Protein AF-A0A6A9QRQ8-F1 (afdb_monomer_lite)

Sequence (62 aa):
MDDLRAKNVITFTDVGECTNCGVYGPYEFVFWSSHTRRIYGFCSLKCFREWLRTTRAIYPKR

Structure (mmCIF, N/CA/C/O backbone):
data_AF-A0A6A9QRQ8-F1
#
_entry.id   AF-A0A6A9QRQ8-F1
#
loop_
_atom_site.group_PDB
_atom_site.id
_atom_site.type_symbol
_atom_site.label_atom_id
_atom_site.label_alt_id
_atom_site.label_comp_id
_atom_site.label_asym_id
_atom_site.label_entity_id
_atom_site.label_seq_id
_atom_site.pdbx_PDB_ins_code
_atom_site.Cartn_x
_atom_site.Cartn_y
_atom_site.Cartn_z
_atom_site.occupancy
_atom_site.B_iso_or_equiv
_atom_site.auth_seq_id
_atom_site.auth_comp_id
_atom_site.auth_asym_id
_atom_site.auth_atom_id
_atom_site.pdbx_PDB_model_num
ATOM 1 N N . MET A 1 1 ? 21.689 6.548 24.128 1.00 38.19 1 MET A N 1
ATOM 2 C CA . MET A 1 1 ? 20.926 5.324 23.791 1.00 38.19 1 MET A CA 1
ATOM 3 C C . MET A 1 1 ? 19.815 5.808 22.875 1.00 38.19 1 MET A C 1
ATOM 5 O O . MET A 1 1 ? 18.699 6.038 23.314 1.00 38.19 1 MET A O 1
ATOM 9 N N . ASP A 1 2 ? 20.194 6.138 21.640 1.00 41.88 2 ASP A N 1
ATOM 10 C CA . ASP A 1 2 ? 19.371 6.870 20.670 1.00 41.88 2 ASP A CA 1
ATOM 11 C C . ASP A 1 2 ? 18.807 5.890 19.642 1.00 41.88 2 ASP A C 1
ATOM 13 O O . ASP A 1 2 ? 19.225 5.846 18.490 1.00 41.88 2 ASP A O 1
ATOM 17 N N . ASP A 1 3 ? 17.863 5.072 20.099 1.00 43.03 3 ASP A N 1
ATOM 18 C CA . ASP A 1 3 ? 17.266 3.972 19.333 1.00 43.03 3 ASP A CA 1
ATOM 19 C C . ASP A 1 3 ? 15.784 4.251 19.024 1.00 43.03 3 ASP A C 1
ATOM 21 O O . ASP A 1 3 ? 14.876 3.518 19.405 1.00 43.03 3 ASP A O 1
ATOM 25 N N . LEU A 1 4 ? 15.505 5.391 18.378 1.00 39.53 4 LEU A N 1
ATOM 26 C CA . LEU A 1 4 ? 14.127 5.814 18.060 1.00 39.53 4 LEU A CA 1
ATOM 27 C C . LEU A 1 4 ? 13.933 6.347 16.630 1.00 39.53 4 LEU A C 1
ATOM 29 O O . LEU A 1 4 ? 12.892 6.931 16.319 1.00 39.53 4 LEU A O 1
ATOM 33 N N . ARG A 1 5 ? 14.896 6.113 15.725 1.00 41.12 5 ARG A N 1
ATOM 34 C CA . ARG A 1 5 ? 14.791 6.494 14.299 1.00 41.12 5 ARG A CA 1
ATOM 35 C C . ARG A 1 5 ? 14.527 5.347 13.322 1.00 41.12 5 ARG A C 1
ATOM 37 O O . ARG A 1 5 ? 14.386 5.604 12.131 1.00 41.12 5 ARG A O 1
ATOM 44 N N . ALA A 1 6 ? 14.327 4.126 13.804 1.00 42.25 6 ALA A N 1
ATOM 45 C CA . ALA A 1 6 ? 13.828 3.018 12.993 1.00 42.25 6 ALA A CA 1
ATOM 46 C C . ALA A 1 6 ? 12.289 2.941 13.056 1.00 42.25 6 ALA A C 1
ATOM 48 O O . ALA A 1 6 ? 11.721 1.995 13.592 1.00 42.25 6 ALA A O 1
ATOM 49 N N . LYS A 1 7 ? 11.568 3.934 12.515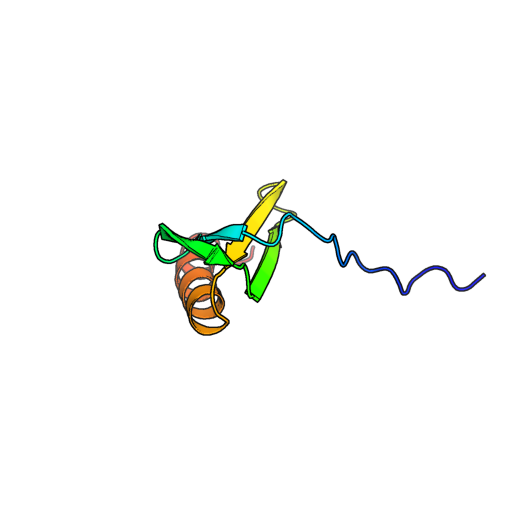 1.00 41.03 7 LYS A N 1
ATOM 50 C CA . LYS A 1 7 ? 10.129 3.753 12.237 1.00 41.03 7 LYS A CA 1
ATOM 51 C C . LYS A 1 7 ? 9.963 3.012 10.908 1.00 41.03 7 LYS A C 1
ATOM 53 O O . LYS A 1 7 ? 9.630 3.611 9.896 1.00 41.03 7 LYS A O 1
ATOM 58 N N . ASN A 1 8 ? 10.208 1.702 10.968 1.00 41.03 8 ASN A N 1
ATOM 59 C CA . ASN A 1 8 ? 9.610 0.659 10.130 1.00 41.03 8 ASN A CA 1
ATOM 60 C C . ASN A 1 8 ? 9.583 0.926 8.615 1.00 41.03 8 ASN A C 1
ATOM 62 O O . ASN A 1 8 ? 8.516 0.928 8.003 1.00 41.03 8 ASN A O 1
ATOM 66 N N . VAL A 1 9 ? 10.754 1.067 7.993 1.00 39.16 9 VAL A N 1
ATOM 67 C CA . VAL A 1 9 ? 10.890 0.705 6.575 1.00 39.1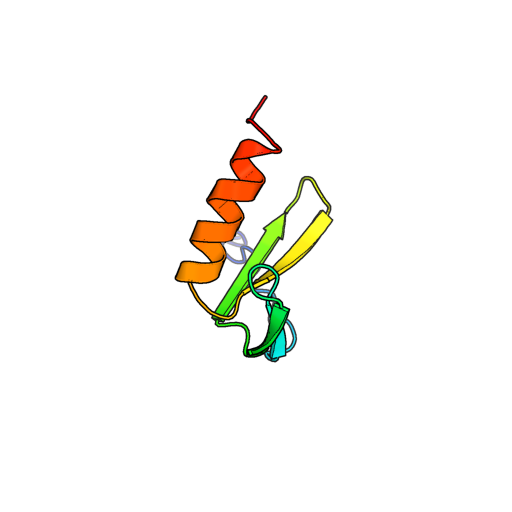6 9 VAL A CA 1
ATOM 68 C C . VAL A 1 9 ? 10.989 -0.818 6.541 1.00 39.16 9 VAL A C 1
ATOM 70 O O . VAL A 1 9 ? 12.071 -1.379 6.673 1.00 39.16 9 VAL A O 1
ATOM 73 N N . ILE A 1 10 ? 9.841 -1.494 6.490 1.00 47.44 10 ILE A N 1
ATOM 74 C CA . ILE A 1 10 ? 9.809 -2.942 6.281 1.00 47.44 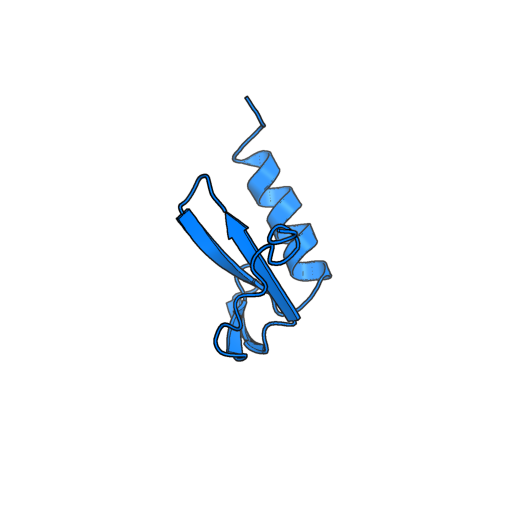10 ILE A CA 1
ATOM 75 C C . ILE A 1 10 ? 9.875 -3.154 4.770 1.00 47.44 10 ILE A C 1
ATOM 77 O O . ILE A 1 10 ? 8.931 -2.819 4.056 1.00 47.44 10 ILE A O 1
ATOM 81 N N . THR A 1 11 ? 11.006 -3.662 4.289 1.00 41.56 11 THR A N 1
ATOM 82 C CA . THR A 1 11 ? 11.206 -4.109 2.908 1.00 41.56 11 THR A CA 1
ATOM 83 C C . THR A 1 11 ? 10.350 -5.351 2.663 1.00 41.56 11 THR A C 1
ATOM 85 O O . THR A 1 11 ? 10.763 -6.480 2.913 1.00 41.56 11 THR A O 1
ATOM 88 N N . PHE A 1 12 ? 9.104 -5.137 2.241 1.00 50.28 12 PHE A N 1
ATOM 89 C CA . PHE A 1 12 ? 8.248 -6.195 1.710 1.00 50.28 12 PHE A CA 1
ATOM 90 C C . PHE A 1 12 ? 8.613 -6.450 0.250 1.00 50.28 12 PHE A C 1
ATOM 92 O O . PHE A 1 12 ? 9.064 -5.535 -0.428 1.00 50.28 12 PHE A O 1
ATOM 99 N N . THR A 1 13 ? 8.424 -7.691 -0.209 1.00 54.50 13 THR A N 1
ATOM 100 C CA . THR A 1 13 ? 8.581 -8.119 -1.607 1.00 54.50 13 THR A CA 1
ATOM 101 C C . THR A 1 13 ? 8.182 -7.009 -2.570 1.00 54.50 13 THR A C 1
ATOM 103 O O . THR A 1 13 ? 7.034 -6.565 -2.537 1.00 54.50 13 THR A O 1
ATOM 106 N N . ASP A 1 14 ? 9.131 -6.591 -3.411 1.00 71.75 14 ASP A N 1
ATOM 107 C CA . ASP A 1 14 ? 9.022 -5.414 -4.279 1.00 71.75 14 ASP A CA 1
ATOM 108 C C . ASP A 1 14 ? 7.852 -5.478 -5.266 1.00 71.75 14 ASP A C 1
ATOM 110 O O . ASP A 1 14 ? 7.610 -4.485 -5.935 1.00 71.75 14 ASP A O 1
ATOM 114 N N . VAL A 1 15 ? 7.129 -6.603 -5.367 1.00 80.38 15 VAL A N 1
ATOM 115 C CA . VAL A 1 15 ? 6.029 -6.840 -6.307 1.00 80.38 15 VAL A CA 1
ATOM 116 C C . VAL A 1 15 ? 4.794 -7.451 -5.636 1.00 80.38 15 VAL A C 1
ATOM 118 O O . VAL A 1 15 ? 4.892 -8.288 -4.736 1.00 80.38 15 VAL A O 1
ATOM 121 N N . GLY A 1 16 ? 3.614 -7.061 -6.109 1.00 88.62 16 GLY A N 1
ATOM 122 C CA . GLY A 1 16 ? 2.327 -7.633 -5.730 1.00 88.62 16 GLY A CA 1
ATOM 123 C C . GLY A 1 16 ? 1.153 -6.885 -6.367 1.00 88.62 16 GLY A C 1
ATOM 124 O O . GLY A 1 16 ? 1.339 -6.063 -7.262 1.00 88.62 16 GLY A O 1
ATOM 125 N N . GLU A 1 17 ? -0.071 -7.181 -5.939 1.00 92.56 17 GLU A N 1
ATOM 126 C CA . GLU A 1 17 ? -1.278 -6.550 -6.478 1.00 92.56 17 GLU A CA 1
ATOM 127 C C . GLU A 1 17 ? -1.547 -5.183 -5.829 1.00 92.56 17 GLU A C 1
ATOM 129 O O . GLU A 1 17 ? -1.688 -5.063 -4.610 1.00 92.56 17 GLU A O 1
ATOM 134 N N . CYS A 1 18 ? -1.634 -4.121 -6.635 1.00 92.62 18 CYS A N 1
ATOM 135 C CA . CYS A 1 18 ? -1.933 -2.790 -6.124 1.00 92.62 18 CYS A CA 1
ATOM 136 C C . CYS A 1 18 ? -3.327 -2.733 -5.486 1.00 92.62 18 CYS A C 1
ATOM 138 O O . CYS A 1 18 ? -4.341 -2.908 -6.153 1.00 92.62 18 CYS A O 1
ATOM 140 N N . THR A 1 19 ? -3.376 -2.323 -4.219 1.00 93.06 19 THR A N 1
ATOM 141 C CA . THR A 1 19 ? -4.604 -2.199 -3.416 1.00 93.06 19 THR A CA 1
ATOM 142 C C . THR A 1 19 ? -5.686 -1.326 -4.071 1.00 93.06 19 THR A C 1
ATOM 144 O O . THR A 1 19 ? -6.871 -1.540 -3.837 1.00 93.06 19 THR A O 1
ATOM 147 N N . ASN A 1 20 ? -5.299 -0.306 -4.845 1.00 94.25 20 ASN A N 1
ATOM 148 C CA . ASN A 1 20 ? -6.250 0.634 -5.446 1.00 94.25 20 ASN A CA 1
ATOM 149 C C . ASN A 1 20 ? -6.779 0.163 -6.806 1.00 94.25 20 ASN A C 1
ATOM 151 O O . ASN A 1 20 ? -7.973 0.271 -7.057 1.00 94.25 20 ASN A O 1
ATOM 155 N N . CYS A 1 21 ? -5.897 -0.302 -7.698 1.00 94.00 21 CYS A N 1
ATOM 156 C CA . CYS A 1 21 ? -6.243 -0.576 -9.097 1.00 94.00 21 CYS A CA 1
ATOM 157 C C . CYS A 1 21 ? -6.173 -2.057 -9.502 1.00 94.00 21 CYS A C 1
ATOM 159 O O . CYS A 1 21 ? -6.499 -2.363 -10.644 1.00 94.00 21 CYS A O 1
ATOM 161 N N . GLY A 1 22 ? -5.735 -2.961 -8.620 1.00 94.12 22 GLY A N 1
ATOM 162 C CA . GLY A 1 22 ? -5.658 -4.405 -8.889 1.00 94.12 22 GLY A CA 1
ATOM 163 C C . GLY A 1 22 ? -4.535 -4.831 -9.843 1.00 94.12 22 GLY A C 1
ATOM 164 O O . GLY A 1 22 ? -4.433 -5.995 -10.215 1.00 94.12 22 GLY A O 1
ATOM 165 N N . VAL A 1 23 ? -3.679 -3.905 -10.285 1.00 93.69 23 VAL A N 1
ATOM 166 C CA . VAL A 1 23 ? -2.563 -4.236 -11.185 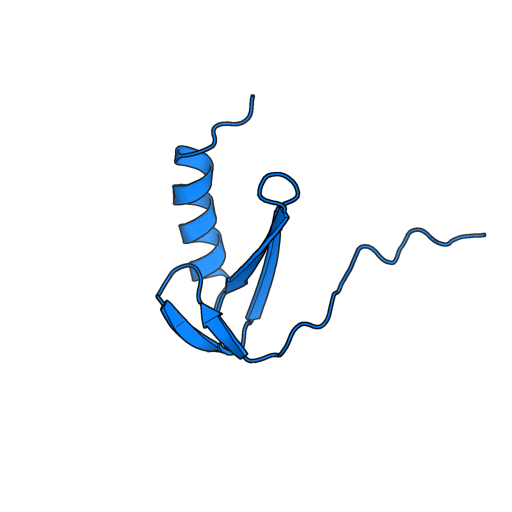1.00 93.69 23 VAL A CA 1
ATOM 167 C C . VAL A 1 23 ? -1.457 -4.936 -10.397 1.00 93.69 23 VAL A C 1
ATOM 169 O O . VAL A 1 23 ? -0.976 -4.389 -9.404 1.00 93.69 23 VAL A O 1
ATOM 172 N N . TYR A 1 24 ? -1.033 -6.115 -10.861 1.00 92.25 24 TYR A N 1
ATOM 173 C CA . TYR A 1 24 ? 0.130 -6.821 -10.324 1.00 92.25 24 TYR A CA 1
ATOM 174 C C . TYR A 1 24 ? 1.425 -6.216 -10.872 1.00 92.25 24 TYR A C 1
ATOM 176 O O . TYR A 1 24 ? 1.609 -6.115 -12.084 1.00 92.25 24 TYR A O 1
ATOM 184 N N . GLY A 1 25 ? 2.329 -5.810 -9.990 1.00 88.81 25 GLY A N 1
ATOM 185 C CA . GLY A 1 25 ? 3.578 -5.166 -10.374 1.00 88.81 25 GLY A CA 1
ATOM 186 C C . GLY A 1 25 ? 4.330 -4.628 -9.167 1.00 88.81 25 GLY A C 1
ATOM 187 O O . GLY A 1 25 ? 3.987 -4.970 -8.034 1.00 88.81 25 GLY A O 1
ATOM 188 N N . PRO A 1 26 ? 5.366 -3.806 -9.383 1.00 87.62 26 PRO A N 1
ATOM 189 C CA . PRO A 1 26 ? 6.153 -3.311 -8.280 1.00 87.62 26 PRO A CA 1
ATOM 190 C C . PRO A 1 26 ? 5.375 -2.341 -7.389 1.00 87.62 26 PRO A C 1
ATOM 192 O O . PRO A 1 26 ? 4.593 -1.516 -7.873 1.00 87.62 26 PRO A O 1
ATOM 195 N N . TYR A 1 27 ? 5.596 -2.427 -6.079 1.00 87.12 27 TYR A N 1
ATOM 196 C CA . TYR A 1 27 ? 5.071 -1.446 -5.139 1.00 87.12 27 TYR A CA 1
ATOM 197 C C . TYR A 1 27 ? 6.011 -0.246 -5.056 1.00 87.12 27 TYR A C 1
ATOM 199 O O . TYR A 1 27 ? 7.151 -0.363 -4.623 1.00 87.12 27 TYR A O 1
ATOM 207 N N . GLU A 1 28 ? 5.507 0.936 -5.401 1.00 86.75 28 GLU A N 1
ATOM 208 C CA . GLU A 1 28 ? 6.204 2.199 -5.137 1.00 86.75 28 GLU A CA 1
ATOM 209 C C . GLU A 1 28 ? 5.971 2.684 -3.698 1.00 86.75 28 GLU A C 1
ATOM 211 O O . GLU A 1 28 ? 6.814 3.363 -3.116 1.00 86.75 28 GLU A O 1
ATOM 216 N N . PHE A 1 29 ? 4.810 2.358 -3.115 1.00 83.00 29 PHE A N 1
ATOM 217 C CA . PHE A 1 29 ? 4.427 2.782 -1.768 1.00 83.00 29 PHE A CA 1
ATOM 218 C C . PHE A 1 29 ? 3.767 1.644 -1.002 1.00 83.00 29 PHE A C 1
ATOM 220 O O . PHE A 1 29 ? 2.920 0.926 -1.533 1.00 83.00 29 PHE A O 1
ATOM 227 N N . VAL A 1 30 ? 4.088 1.538 0.285 1.00 85.25 30 VAL A N 1
ATOM 228 C CA . VAL A 1 30 ? 3.475 0.578 1.204 1.00 85.25 30 VAL A CA 1
ATOM 229 C C . VAL A 1 30 ? 2.955 1.323 2.428 1.00 85.25 30 VAL A C 1
ATOM 231 O O . VAL A 1 30 ? 3.642 2.164 3.005 1.00 85.25 30 VAL A O 1
ATOM 234 N N . PHE A 1 31 ? 1.722 1.023 2.827 1.00 84.50 31 PHE A N 1
ATOM 235 C CA . PHE A 1 31 ? 1.073 1.608 3.993 1.00 84.50 31 PHE A CA 1
ATOM 236 C C . PHE A 1 31 ? 0.663 0.514 4.973 1.00 84.50 31 PHE A C 1
ATOM 238 O O . PHE A 1 31 ? -0.074 -0.406 4.620 1.00 84.50 31 PHE A O 1
ATOM 245 N N . TRP A 1 32 ? 1.089 0.641 6.226 1.00 83.69 32 TRP A N 1
ATOM 246 C CA . TRP A 1 32 ? 0.613 -0.209 7.310 1.00 83.69 32 TRP A CA 1
ATOM 247 C C . TRP A 1 32 ? -0.480 0.503 8.106 1.00 83.69 32 TRP A C 1
ATOM 249 O O . TRP A 1 32 ? -0.281 1.599 8.631 1.00 83.69 32 TRP A O 1
ATOM 259 N N . SER A 1 33 ? -1.636 -0.144 8.219 1.00 80.06 33 SER A N 1
ATOM 260 C CA . SER A 1 33 ? -2.750 0.327 9.034 1.00 80.06 33 SER A CA 1
ATOM 261 C C . SER A 1 33 ? -2.743 -0.378 10.383 1.00 80.06 33 SER A C 1
ATOM 263 O O . SER A 1 33 ? -2.973 -1.586 10.462 1.00 80.06 33 SER A O 1
ATOM 265 N N . SER A 1 34 ? -2.560 0.379 11.464 1.00 78.25 34 SER A N 1
ATOM 266 C CA . SER A 1 34 ? -2.684 -0.148 12.828 1.00 78.25 34 SER A CA 1
ATOM 267 C C . SER A 1 34 ? -4.118 -0.571 13.169 1.00 78.25 34 SER A C 1
ATOM 269 O O . SER A 1 34 ? -4.309 -1.505 13.943 1.00 78.25 34 SER A O 1
ATOM 271 N N . HIS A 1 35 ? -5.124 0.071 12.561 1.00 77.00 35 HIS A N 1
ATOM 272 C CA . HIS A 1 35 ? -6.540 -0.21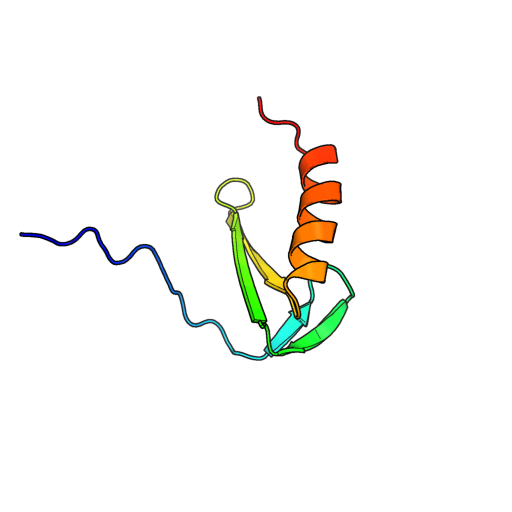8 12.799 1.00 77.00 35 HIS A CA 1
ATOM 273 C C . HIS A 1 35 ? -6.953 -1.581 12.235 1.00 77.00 35 HIS A C 1
ATOM 275 O O . HIS A 1 35 ? -7.556 -2.387 12.934 1.00 77.00 35 HIS A O 1
ATOM 281 N N . THR A 1 36 ? -6.595 -1.859 10.980 1.00 80.12 36 THR A N 1
ATOM 282 C CA . THR A 1 36 ? -6.935 -3.129 10.319 1.00 80.12 36 THR A CA 1
ATOM 283 C C . THR A 1 36 ? -5.858 -4.195 10.501 1.00 80.12 36 THR A C 1
ATOM 285 O O . THR A 1 36 ? -6.064 -5.334 10.090 1.00 80.12 36 THR A O 1
ATOM 288 N N . ARG A 1 37 ? -4.707 -3.836 11.093 1.00 81.19 37 ARG A N 1
ATOM 289 C CA . ARG A 1 37 ? -3.491 -4.664 11.189 1.00 81.19 37 ARG A CA 1
ATOM 290 C C . ARG A 1 37 ? -3.059 -5.248 9.837 1.00 81.19 37 ARG A C 1
ATOM 292 O O . ARG A 1 37 ? -2.494 -6.336 9.781 1.00 81.19 37 ARG A O 1
ATOM 299 N N . ARG A 1 38 ? -3.334 -4.528 8.745 1.00 82.94 38 ARG A N 1
ATOM 300 C CA . ARG A 1 38 ? -3.043 -4.940 7.364 1.00 82.94 38 ARG A CA 1
ATOM 301 C C . ARG A 1 38 ? -2.036 -4.008 6.708 1.00 82.94 38 ARG A C 1
ATOM 303 O O . ARG A 1 38 ? -1.936 -2.829 7.057 1.00 82.94 38 ARG A O 1
ATOM 310 N N . ILE A 1 39 ? -1.313 -4.569 5.747 1.00 85.50 39 ILE A N 1
ATOM 311 C CA . ILE A 1 39 ? -0.381 -3.864 4.873 1.00 85.50 39 ILE A CA 1
ATOM 312 C C . ILE A 1 39 ? -1.044 -3.709 3.510 1.00 85.50 39 ILE A C 1
ATOM 314 O O . ILE A 1 39 ? -1.651 -4.650 3.004 1.00 85.50 39 ILE A O 1
ATOM 318 N N . TYR A 1 40 ? -0.931 -2.516 2.944 1.00 88.44 40 TYR A N 1
ATOM 319 C CA . TYR A 1 40 ? -1.495 -2.152 1.656 1.00 88.44 40 TYR A CA 1
ATOM 320 C C . TYR A 1 40 ? -0.368 -1.682 0.742 1.00 88.44 40 TYR A C 1
ATOM 322 O O . TYR A 1 40 ? 0.353 -0.746 1.090 1.00 88.44 40 TYR A O 1
ATOM 330 N N . GLY A 1 41 ? -0.206 -2.342 -0.403 1.00 90.94 41 GLY A N 1
ATOM 331 C CA . GLY A 1 41 ? 0.776 -1.976 -1.422 1.00 90.94 41 GLY A CA 1
ATOM 332 C C . GLY A 1 41 ? 0.148 -1.166 -2.556 1.00 90.94 41 GLY A C 1
ATOM 333 O O . GLY A 1 41 ? -1.004 -1.402 -2.939 1.00 90.94 41 GLY A O 1
ATOM 334 N N . PHE A 1 42 ? 0.895 -0.202 -3.096 1.00 91.94 42 PHE A N 1
ATOM 335 C CA . PHE A 1 42 ? 0.453 0.692 -4.165 1.00 91.94 42 PHE A CA 1
ATOM 336 C C . PHE A 1 42 ? 1.522 0.841 -5.245 1.00 91.94 42 PHE A C 1
ATOM 338 O O . PHE A 1 42 ? 2.683 1.094 -4.939 1.00 91.94 42 PHE A O 1
ATOM 345 N N . CYS A 1 43 ? 1.109 0.763 -6.510 1.00 91.69 43 CYS A N 1
ATOM 346 C CA . CYS A 1 43 ? 1.992 0.954 -7.664 1.00 91.69 43 CYS A CA 1
ATOM 347 C C . CYS A 1 43 ? 2.298 2.430 -7.971 1.00 91.69 43 CYS A C 1
ATOM 349 O O . CYS A 1 43 ? 3.087 2.703 -8.859 1.00 91.69 43 CYS A O 1
ATOM 351 N N . SER A 1 44 ? 1.640 3.386 -7.299 1.00 90.25 44 SER A N 1
ATOM 352 C CA . SER A 1 44 ? 1.927 4.818 -7.450 1.00 90.25 44 SER A CA 1
ATOM 353 C C . SER A 1 44 ? 1.384 5.668 -6.302 1.00 90.25 44 SER A C 1
ATOM 355 O O . SER A 1 44 ? 0.401 5.310 -5.640 1.00 90.25 44 SER A O 1
ATOM 357 N N . LEU A 1 45 ? 1.949 6.870 -6.130 1.00 86.44 45 LEU A N 1
ATOM 358 C CA . LEU A 1 45 ? 1.439 7.876 -5.186 1.00 86.44 45 LEU A CA 1
ATOM 359 C C . LEU A 1 45 ? -0.012 8.284 -5.497 1.00 86.44 45 LEU A C 1
ATOM 361 O O . LEU A 1 45 ? -0.787 8.592 -4.587 1.00 86.44 45 LEU A O 1
ATOM 365 N N . LYS A 1 46 ? -0.392 8.286 -6.782 1.00 91.50 46 LYS A N 1
ATOM 366 C CA . LYS A 1 46 ? -1.766 8.563 -7.222 1.00 91.50 46 LYS A CA 1
ATOM 367 C C . LYS A 1 46 ? -2.729 7.512 -6.667 1.00 91.50 46 LYS A C 1
ATOM 369 O O . LYS A 1 46 ? -3.703 7.886 -6.017 1.00 91.50 46 LYS A O 1
ATOM 374 N N . CYS A 1 47 ? -2.399 6.230 -6.835 1.00 91.69 47 CYS A N 1
ATOM 375 C CA . CYS A 1 47 ? -3.191 5.117 -6.311 1.00 91.69 47 CYS A CA 1
ATOM 376 C C . CYS A 1 47 ? -3.337 5.176 -4.786 1.00 91.69 47 CYS A C 1
ATOM 378 O O . CYS A 1 47 ? -4.429 4.977 -4.261 1.00 91.69 47 CYS A O 1
ATOM 380 N N . PHE A 1 48 ? -2.265 5.520 -4.070 1.00 89.94 48 PHE A N 1
ATOM 381 C CA . PHE A 1 48 ? -2.325 5.700 -2.621 1.00 89.94 48 PHE A CA 1
ATOM 382 C C . PHE A 1 48 ? -3.282 6.830 -2.206 1.00 89.94 48 PHE A C 1
ATOM 384 O O . PHE A 1 48 ? -4.105 6.659 -1.306 1.00 89.94 48 PHE A O 1
ATOM 391 N N . ARG A 1 49 ? -3.213 7.994 -2.867 1.00 89.00 49 ARG A N 1
ATOM 392 C CA . ARG A 1 49 ? -4.076 9.148 -2.555 1.00 89.00 49 ARG A CA 1
ATOM 393 C C . ARG A 1 49 ? -5.548 8.882 -2.866 1.00 89.00 49 ARG A C 1
ATOM 395 O O . ARG A 1 49 ? -6.405 9.316 -2.099 1.00 89.00 49 ARG A O 1
ATOM 402 N N . GLU A 1 50 ? -5.839 8.205 -3.971 1.00 92.25 50 GLU A N 1
ATOM 403 C CA . GLU A 1 50 ? -7.202 7.801 -4.336 1.00 92.25 50 GLU A CA 1
ATOM 404 C C . GLU A 1 50 ? -7.777 6.829 -3.305 1.00 92.25 50 GLU A C 1
ATOM 406 O O . GLU A 1 50 ? -8.842 7.095 -2.744 1.00 92.25 50 GLU A O 1
ATOM 411 N N . TRP A 1 51 ? -7.014 5.795 -2.950 1.00 90.94 51 TRP A N 1
ATOM 412 C CA . TRP A 1 51 ? -7.395 4.844 -1.911 1.00 90.94 51 TRP A CA 1
ATOM 413 C C . TRP A 1 51 ? -7.586 5.500 -0.536 1.00 90.94 51 TRP A C 1
ATOM 415 O O . TRP A 1 51 ? -8.513 5.165 0.200 1.00 90.94 51 TRP A O 1
ATOM 425 N N . LEU A 1 52 ? -6.752 6.481 -0.172 1.00 86.12 52 LEU A N 1
ATOM 426 C CA . LEU A 1 52 ? -6.935 7.236 1.069 1.00 86.12 52 LEU A CA 1
ATOM 427 C C . LEU A 1 52 ? -8.234 8.044 1.069 1.00 86.12 52 LEU A C 1
ATOM 429 O O . LEU A 1 52 ? -8.864 8.163 2.117 1.00 86.12 52 LEU A O 1
ATOM 433 N N . ARG A 1 53 ? -8.639 8.624 -0.067 1.00 86.94 53 ARG A N 1
ATOM 434 C CA . ARG A 1 53 ? -9.892 9.391 -0.162 1.00 86.94 53 ARG A CA 1
ATOM 435 C C . ARG A 1 53 ? -11.105 8.486 0.037 1.00 86.94 53 ARG A C 1
ATOM 437 O O . ARG A 1 53 ? -11.988 8.845 0.810 1.00 86.94 53 ARG A O 1
ATOM 444 N N . THR A 1 54 ? -11.118 7.312 -0.592 1.00 82.94 54 THR A N 1
ATOM 445 C CA . THR A 1 54 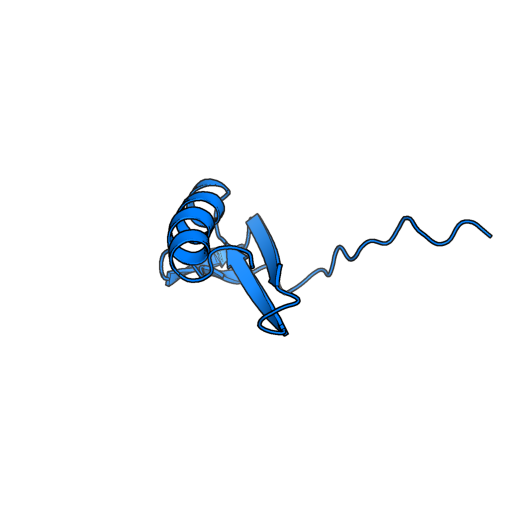? -12.211 6.337 -0.443 1.00 82.94 54 THR A CA 1
ATOM 446 C C . THR A 1 54 ? -12.226 5.729 0.959 1.00 82.94 54 THR A C 1
ATOM 448 O O . THR A 1 54 ? -13.263 5.696 1.615 1.00 82.94 54 THR A O 1
ATOM 451 N N . THR A 1 55 ? -11.066 5.341 1.487 1.00 77.38 55 THR A N 1
ATOM 452 C CA . THR A 1 55 ? -10.963 4.700 2.805 1.00 77.38 55 THR A CA 1
ATOM 453 C C . THR A 1 55 ? -11.247 5.672 3.952 1.00 77.38 55 THR A C 1
ATOM 455 O O . THR A 1 55 ? -11.899 5.291 4.919 1.00 77.38 55 THR A O 1
ATOM 458 N N . ARG A 1 56 ? -10.834 6.947 3.860 1.00 66.00 56 ARG A N 1
ATOM 459 C CA . ARG A 1 56 ? -11.200 7.972 4.861 1.00 66.00 56 ARG A CA 1
ATOM 460 C C . ARG A 1 56 ? -12.692 8.295 4.856 1.00 66.00 56 ARG A C 1
ATOM 462 O O . ARG A 1 56 ? -13.205 8.667 5.905 1.00 66.00 56 ARG A O 1
ATOM 469 N N . ALA A 1 57 ? -13.371 8.154 3.716 1.00 59.66 57 ALA A N 1
ATOM 470 C CA . ALA A 1 57 ? -14.825 8.280 3.659 1.00 59.66 57 ALA A CA 1
ATOM 471 C C . ALA A 1 57 ? -15.525 7.118 4.389 1.00 59.66 57 ALA A C 1
ATOM 473 O O . ALA A 1 57 ? -16.565 7.323 5.002 1.00 59.66 57 ALA A O 1
ATOM 474 N N . ILE A 1 58 ? -14.927 5.921 4.370 1.00 60.09 58 ILE A N 1
ATOM 475 C CA . ILE A 1 58 ? -15.451 4.725 5.050 1.00 60.09 58 ILE A CA 1
ATOM 476 C C . ILE A 1 58 ? -15.118 4.730 6.554 1.00 60.09 58 ILE A C 1
ATOM 478 O O . ILE A 1 58 ? -15.919 4.273 7.364 1.00 60.09 58 ILE A O 1
ATOM 482 N N . TYR A 1 59 ? -13.963 5.277 6.945 1.00 57.25 59 TYR A N 1
ATOM 483 C CA . TYR A 1 59 ? -13.521 5.382 8.340 1.00 57.25 59 TYR A CA 1
ATOM 484 C C . TYR A 1 59 ? -13.300 6.849 8.741 1.00 57.25 59 TYR A C 1
ATOM 486 O O . TYR A 1 59 ? -12.146 7.282 8.873 1.00 57.25 59 TYR A O 1
ATOM 494 N N . PRO A 1 60 ? -14.371 7.644 8.933 1.00 53.84 60 PRO A N 1
ATOM 495 C CA . PRO A 1 60 ? -14.226 8.967 9.522 1.00 53.84 60 PRO A CA 1
ATOM 496 C C . PRO A 1 60 ? -13.593 8.810 10.911 1.00 53.84 60 PRO A C 1
ATOM 498 O O . PRO A 1 60 ? -14.031 7.984 11.713 1.00 53.84 60 PRO A O 1
ATOM 501 N N . LYS A 1 61 ? -12.504 9.551 11.163 1.00 51.88 61 LYS A N 1
ATOM 502 C CA . LYS A 1 61 ? -11.830 9.578 12.470 1.00 51.88 61 LYS A CA 1
ATOM 503 C C . LYS A 1 61 ? -12.882 9.804 13.565 1.00 51.88 61 LYS A C 1
ATOM 505 O O . LYS A 1 61 ? -13.626 10.777 13.472 1.00 51.88 61 LYS A O 1
ATOM 510 N N . ARG A 1 62 ? -12.924 8.904 14.553 1.00 50.91 62 ARG A N 1
ATOM 511 C CA . ARG A 1 62 ? -13.550 9.182 15.851 1.00 50.91 62 ARG A CA 1
ATOM 512 C C . ARG A 1 62 ? -12.820 10.325 16.542 1.00 50.91 62 ARG A C 1
ATOM 514 O O . ARG A 1 62 ? -11.576 10.382 16.392 1.00 50.91 62 ARG A O 1
#

Radius of gyration: 13.4 Å; chains: 1; bounding box: 36×18×35 Å

Secondary structure (DSSP, 8-state):
-------------SEEE-TTT--EEE-SEEEEETTTTEEEEESSHHHHHHHHHHHHHHS---

Organism: Acidianus infernus (NCBI:txid12915)

pLDDT: mean 74.49, std 19.36, range [38.19, 94.25]

Foldseek 3Di:
DPPDPPPDPDPDDQWQQAPQPRDTGGFPDWDQDPVVRDIGGHPDPVSVVVVCVVVCVVPVDD